Protein AF-A0A349ZZE6-F1 (afdb_monomer_lite)

Radius of gyration: 15.36 Å; chains: 1; bounding box: 50×31×36 Å

Secondary structure (DSSP, 8-state):
-EEEEEEEETTEEEEEETTT--EEEEEE-GGGGGS----S-S--TT-EEEEEE-TTSEEEEEEEPPPS---PPPPS----------

Structure (mmCIF, N/CA/C/O backbone):
data_AF-A0A349ZZE6-F1
#
_entry.id   AF-A0A349ZZE6-F1
#
loop_
_atom_site.group_PDB
_atom_site.id
_atom_site.type_symbol
_atom_site.label_atom_id
_atom_site.label_alt_id
_atom_site.label_comp_id
_atom_site.label_asym_id
_atom_site.label_entity_id
_atom_site.label_seq_id
_atom_site.pdbx_PDB_ins_code
_atom_site.Cartn_x
_atom_site.Cartn_y
_atom_site.Cartn_z
_atom_site.occupancy
_atom_site.B_iso_or_equiv
_atom_site.auth_seq_id
_atom_site.auth_comp_id
_atom_site.auth_asym_id
_atom_site.auth_atom_id
_atom_site.pdbx_PDB_model_num
ATOM 1 N N . MET A 1 1 ? -11.303 -4.788 6.955 1.00 90.50 1 MET A N 1
ATOM 2 C CA . MET A 1 1 ? -12.119 -4.029 5.984 1.00 90.50 1 MET A CA 1
ATOM 3 C C . MET A 1 1 ? -11.608 -4.324 4.584 1.00 90.50 1 MET A C 1
ATOM 5 O O . MET A 1 1 ? -10.444 -4.705 4.451 1.00 90.50 1 MET A O 1
ATOM 9 N N . GLN A 1 2 ? -12.470 -4.225 3.571 1.00 92.62 2 GLN A N 1
ATOM 10 C CA . GLN A 1 2 ? -12.108 -4.418 2.163 1.00 92.62 2 GLN A CA 1
ATOM 11 C C . GLN A 1 2 ? -12.207 -3.089 1.423 1.00 92.62 2 GLN A C 1
ATOM 13 O O . GLN A 1 2 ? -13.078 -2.270 1.717 1.00 92.62 2 GLN A O 1
ATOM 18 N N . GLY A 1 3 ? -11.308 -2.869 0.471 1.00 94.31 3 GLY A N 1
ATOM 19 C CA . GLY A 1 3 ? -11.344 -1.651 -0.319 1.00 94.31 3 GLY A CA 1
ATOM 20 C C . GLY A 1 3 ? -10.497 -1.703 -1.576 1.00 94.31 3 GLY A C 1
ATOM 21 O O . GLY A 1 3 ? -9.736 -2.645 -1.812 1.00 94.31 3 GLY A O 1
ATOM 22 N N . LEU A 1 4 ? -10.650 -0.654 -2.375 1.00 93.88 4 LEU A N 1
ATOM 23 C CA . LEU A 1 4 ? -9.981 -0.459 -3.651 1.00 93.88 4 LEU A CA 1
ATOM 24 C C . LEU A 1 4 ? -8.906 0.616 -3.518 1.00 93.88 4 LEU A C 1
ATOM 26 O O . LEU A 1 4 ? -9.166 1.708 -3.014 1.00 93.88 4 LEU A O 1
ATOM 30 N N . ILE A 1 5 ? -7.708 0.348 -4.028 1.00 92.25 5 ILE A N 1
ATOM 31 C CA . ILE A 1 5 ? -6.677 1.381 -4.130 1.00 92.25 5 ILE A CA 1
ATOM 32 C C . ILE A 1 5 ? -7.042 2.354 -5.244 1.00 92.25 5 ILE A C 1
ATOM 34 O O . ILE A 1 5 ? -7.027 1.995 -6.421 1.00 92.25 5 ILE A O 1
ATOM 38 N N . ILE A 1 6 ? -7.311 3.603 -4.873 1.00 93.69 6 ILE A N 1
ATOM 39 C CA . ILE A 1 6 ? -7.659 4.678 -5.814 1.00 93.69 6 ILE A CA 1
ATOM 40 C C . ILE A 1 6 ? -6.475 5.603 -6.110 1.00 93.69 6 ILE A C 1
ATOM 42 O O . ILE A 1 6 ? -6.424 6.230 -7.167 1.00 93.69 6 ILE A O 1
ATOM 46 N N . LYS A 1 7 ? -5.485 5.666 -5.210 1.00 91.69 7 LYS A N 1
ATOM 47 C CA . LYS A 1 7 ? -4.288 6.502 -5.371 1.00 91.69 7 LYS A CA 1
ATOM 48 C C . LYS A 1 7 ? -3.059 5.832 -4.767 1.00 91.69 7 LYS A C 1
ATOM 50 O O . LYS A 1 7 ? -3.146 5.193 -3.723 1.00 91.69 7 LYS A O 1
ATOM 55 N N . SER A 1 8 ? -1.908 6.025 -5.409 1.00 86.88 8 SER A N 1
ATOM 56 C CA . SER A 1 8 ? -0.594 5.557 -4.953 1.00 86.88 8 SER A CA 1
ATOM 57 C C . SER A 1 8 ? 0.417 6.696 -5.090 1.00 86.88 8 SER A C 1
ATOM 59 O O . SER A 1 8 ? 0.760 7.080 -6.205 1.00 86.88 8 SER A O 1
ATOM 61 N N . THR A 1 9 ? 0.906 7.226 -3.969 1.00 86.44 9 THR A N 1
ATOM 62 C CA . THR A 1 9 ? 1.905 8.305 -3.915 1.00 86.44 9 THR A CA 1
ATOM 63 C C . THR A 1 9 ? 3.115 7.834 -3.109 1.00 86.44 9 THR A C 1
ATOM 65 O O . THR A 1 9 ? 3.153 7.932 -1.884 1.00 86.44 9 THR A O 1
ATOM 68 N N . GLY A 1 10 ? 4.122 7.285 -3.791 1.00 80.81 10 GLY A N 1
ATOM 69 C CA . GLY A 1 10 ? 5.315 6.747 -3.130 1.00 80.81 10 GLY A CA 1
ATOM 70 C C . GLY A 1 10 ? 4.980 5.582 -2.191 1.00 80.81 10 GLY A C 1
ATOM 71 O O . GLY A 1 10 ? 4.581 4.522 -2.656 1.00 80.81 10 GLY A O 1
ATOM 72 N N . SER A 1 11 ? 5.162 5.778 -0.879 1.00 80.31 11 SER A N 1
ATOM 73 C CA . SER A 1 11 ? 4.854 4.770 0.159 1.00 80.31 11 SER A CA 1
ATOM 74 C C . SER A 1 11 ? 3.440 4.885 0.748 1.00 80.31 11 SER A C 1
ATOM 76 O O . SER A 1 11 ? 3.111 4.142 1.676 1.00 80.31 11 SER A O 1
ATOM 78 N N . TRP A 1 12 ? 2.646 5.839 0.256 1.00 88.25 12 TRP A N 1
ATOM 79 C CA . TRP A 1 12 ? 1.296 6.131 0.725 1.00 88.25 12 TRP A CA 1
ATOM 80 C C . TRP A 1 12 ? 0.264 5.750 -0.321 1.00 88.25 12 TRP A C 1
ATOM 82 O O . TRP A 1 12 ? 0.462 5.958 -1.521 1.00 88.25 12 TRP A O 1
ATOM 92 N N . TYR A 1 13 ? -0.863 5.243 0.151 1.00 91.50 13 TYR A N 1
ATOM 93 C CA . TYR A 1 13 ? -1.975 4.819 -0.679 1.00 91.50 13 TYR A CA 1
ATOM 94 C C . TYR A 1 13 ? -3.271 5.413 -0.148 1.00 91.50 13 TYR A C 1
ATOM 96 O O . TYR A 1 13 ? -3.375 5.720 1.034 1.00 91.50 13 TYR A O 1
ATOM 104 N N . GLN A 1 14 ? -4.261 5.566 -1.018 1.00 93.94 14 GLN A N 1
ATOM 105 C CA . GLN A 1 14 ? -5.629 5.855 -0.598 1.00 93.94 14 GLN A CA 1
ATOM 106 C C . GLN A 1 14 ? -6.497 4.656 -0.932 1.00 93.94 14 GLN A C 1
ATOM 108 O O . GLN A 1 14 ? -6.508 4.198 -2.081 1.00 93.94 14 GLN A O 1
ATOM 113 N N . VAL A 1 15 ? -7.188 4.151 0.084 1.00 94.12 15 VAL A N 1
ATOM 114 C CA . VAL A 1 15 ? -8.118 3.034 -0.036 1.00 94.12 15 VAL A CA 1
ATOM 115 C C . VAL A 1 15 ? -9.527 3.596 0.034 1.00 94.12 15 VAL A C 1
ATOM 117 O O . VAL A 1 15 ? -9.875 4.251 1.013 1.00 94.12 15 VAL A O 1
ATOM 120 N N . LEU A 1 16 ? -10.323 3.329 -0.996 1.00 95.19 16 LEU A N 1
ATOM 121 C CA . LEU A 1 16 ? -11.765 3.515 -0.953 1.00 95.19 16 LEU A CA 1
ATOM 122 C C . LEU A 1 16 ? -12.386 2.269 -0.328 1.00 95.19 16 LEU A C 1
ATOM 124 O O . LEU A 1 16 ? -12.287 1.176 -0.889 1.00 95.19 16 LEU A O 1
ATOM 128 N N . GLU A 1 17 ? -12.982 2.429 0.842 1.00 94.75 17 GLU A N 1
ATOM 129 C CA . GLU A 1 17 ? -13.677 1.358 1.543 1.00 94.75 17 GLU A CA 1
ATOM 130 C C . GLU A 1 17 ? -15.013 1.051 0.850 1.00 94.75 17 GLU A C 1
ATOM 132 O O . GLU A 1 17 ? -15.702 1.949 0.363 1.00 94.75 17 GLU A O 1
ATOM 137 N N . GLN A 1 18 ? -15.338 -0.235 0.711 1.00 90.81 18 GLN A N 1
ATOM 138 C CA . GLN A 1 18 ? -16.392 -0.668 -0.207 1.00 90.81 18 GLN A CA 1
ATOM 139 C C . GLN A 1 18 ? -17.822 -0.422 0.313 1.00 90.81 18 GLN A C 1
ATOM 141 O O . GLN A 1 18 ? -18.719 -0.198 -0.500 1.00 90.81 18 GLN A O 1
ATOM 146 N N . GLU A 1 19 ? -18.042 -0.452 1.629 1.00 89.56 19 GLU A N 1
ATOM 147 C CA . GLU A 1 19 ? -19.372 -0.359 2.254 1.00 89.56 19 GLU A CA 1
ATOM 148 C C . GLU A 1 19 ? -19.735 1.089 2.619 1.00 89.56 19 GLU A C 1
ATOM 150 O O . GLU A 1 19 ? -20.788 1.596 2.244 1.00 89.56 19 GLU A O 1
ATOM 155 N N . SER A 1 20 ? -18.833 1.772 3.316 1.00 90.06 20 SER A N 1
ATOM 156 C CA . SER A 1 20 ? -18.928 3.161 3.770 1.00 90.06 20 SER A CA 1
ATOM 157 C C . SER A 1 20 ? -18.610 4.193 2.687 1.00 90.06 20 SER A C 1
ATOM 159 O O . SER A 1 20 ? -18.906 5.370 2.881 1.00 90.06 20 SER A O 1
ATOM 161 N N . GLN A 1 21 ? -17.982 3.786 1.571 1.00 91.25 21 GLN A N 1
ATOM 162 C CA . GLN A 1 21 ? -17.456 4.692 0.533 1.00 91.25 21 GLN A CA 1
ATOM 163 C C . GLN A 1 21 ? -16.464 5.740 1.079 1.00 91.25 21 GLN A C 1
ATOM 165 O O . GLN A 1 21 ? -16.179 6.743 0.421 1.00 91.25 21 GLN A O 1
ATOM 170 N N . GLN A 1 22 ? -15.916 5.525 2.278 1.00 92.06 22 GLN A N 1
ATOM 171 C CA . GLN A 1 22 ? -14.973 6.444 2.894 1.00 92.06 22 GLN A CA 1
ATOM 172 C C . GLN A 1 22 ? -13.552 6.183 2.390 1.00 92.06 22 GLN A C 1
ATOM 174 O O . GLN A 1 22 ? -13.166 5.055 2.073 1.00 92.06 22 GLN A O 1
ATOM 179 N N . ILE A 1 23 ? -12.768 7.255 2.295 1.00 93.25 23 ILE A N 1
ATOM 180 C CA . ILE A 1 23 ? -11.379 7.194 1.851 1.00 93.25 23 ILE A CA 1
ATOM 181 C C . ILE A 1 23 ? -10.475 7.210 3.077 1.00 93.25 23 ILE A C 1
ATOM 183 O O . ILE A 1 23 ? -10.570 8.115 3.903 1.00 93.25 23 ILE A O 1
ATOM 187 N N . TYR A 1 24 ? -9.564 6.243 3.142 1.00 92.81 24 TYR A N 1
ATOM 188 C CA . TYR A 1 24 ? -8.560 6.145 4.196 1.00 92.81 24 TYR A CA 1
ATOM 189 C C . TYR A 1 24 ? -7.153 6.264 3.625 1.00 92.81 24 TYR A C 1
ATOM 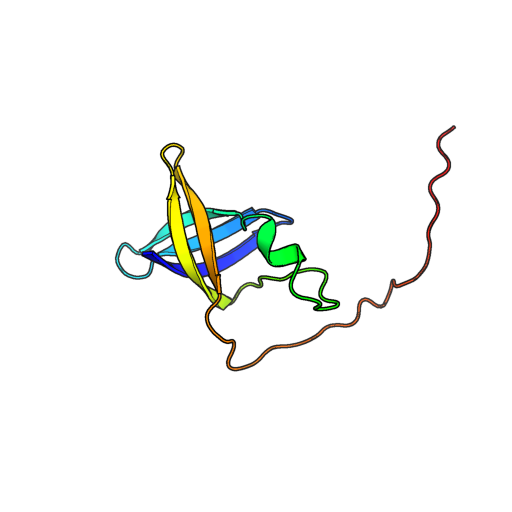191 O O . TYR A 1 24 ? -6.847 5.706 2.563 1.00 92.81 24 TYR A O 1
ATOM 199 N N . GLU A 1 25 ? -6.277 6.956 4.351 1.00 93.06 25 GLU A N 1
ATOM 200 C CA . GLU A 1 25 ? -4.847 6.918 4.069 1.00 93.06 25 GLU A CA 1
ATOM 201 C C . GLU A 1 25 ? -4.268 5.598 4.556 1.00 93.06 25 GLU A C 1
ATOM 203 O O . GLU A 1 25 ? -4.468 5.193 5.697 1.00 93.06 25 GLU A O 1
ATOM 208 N N . ALA A 1 26 ? -3.549 4.912 3.674 1.00 91.56 26 ALA A N 1
ATOM 209 C CA . ALA A 1 26 ? -3.080 3.567 3.914 1.00 91.56 26 ALA A CA 1
ATOM 210 C C . ALA A 1 26 ? -1.587 3.403 3.657 1.00 91.56 26 ALA A C 1
ATOM 212 O O . ALA A 1 26 ? -0.997 4.012 2.758 1.00 91.56 26 ALA A O 1
ATOM 213 N N . ARG A 1 27 ? -0.978 2.498 4.422 1.00 88.75 27 ARG A N 1
ATOM 214 C CA . ARG A 1 27 ? 0.413 2.077 4.265 1.00 88.75 27 ARG A CA 1
ATOM 215 C C . ARG A 1 27 ? 0.518 0.560 4.247 1.00 88.75 27 ARG A C 1
ATOM 217 O O . ARG A 1 27 ? -0.296 -0.170 4.810 1.00 88.75 27 ARG A O 1
ATOM 224 N N . ILE A 1 28 ? 1.566 0.073 3.599 1.00 83.88 28 ILE A N 1
ATOM 225 C CA . ILE A 1 28 ? 1.888 -1.353 3.558 1.00 83.88 28 ILE A CA 1
ATOM 226 C C . ILE A 1 28 ? 2.847 -1.661 4.706 1.00 83.88 28 ILE A C 1
ATOM 228 O O . ILE A 1 28 ? 3.881 -1.003 4.847 1.00 83.88 28 ILE A O 1
ATOM 232 N N . ARG A 1 29 ? 2.550 -2.686 5.516 1.00 76.50 29 ARG A N 1
ATOM 233 C CA . ARG A 1 29 ? 3.512 -3.168 6.520 1.00 76.50 29 ARG A CA 1
ATOM 234 C C . ARG A 1 29 ? 4.744 -3.739 5.811 1.00 76.50 29 ARG A C 1
ATOM 236 O O . ARG A 1 29 ? 4.626 -4.551 4.897 1.00 76.50 29 ARG A O 1
ATOM 243 N N . GLY A 1 30 ? 5.945 -3.370 6.259 1.00 64.31 30 GLY A N 1
ATOM 244 C CA . GLY A 1 30 ? 7.221 -3.669 5.582 1.00 64.31 30 GLY A CA 1
ATOM 245 C C . GLY A 1 30 ? 7.530 -5.151 5.293 1.00 64.31 30 GLY A C 1
ATOM 246 O O . GLY A 1 30 ? 8.457 -5.445 4.543 1.00 64.31 30 GLY A O 1
ATOM 247 N N . LYS A 1 31 ? 6.736 -6.096 5.814 1.00 56.47 31 LYS A N 1
ATOM 248 C CA . LYS A 1 31 ? 6.873 -7.541 5.574 1.00 56.47 31 LYS A CA 1
ATOM 249 C C . LYS A 1 31 ? 6.567 -7.975 4.130 1.00 56.47 31 LYS A C 1
ATOM 251 O O . LYS A 1 31 ? 6.988 -9.057 3.736 1.00 56.47 31 LYS A O 1
ATOM 256 N N . PHE A 1 32 ? 5.927 -7.132 3.312 1.00 55.34 32 PHE A N 1
ATOM 257 C CA . PHE A 1 32 ? 5.715 -7.410 1.880 1.00 55.34 32 PHE A CA 1
ATOM 258 C C . PHE A 1 32 ? 6.994 -7.309 1.028 1.00 55.34 32 PHE A C 1
ATOM 260 O O . PHE A 1 32 ? 7.016 -7.792 -0.100 1.00 55.34 32 PHE A O 1
ATOM 267 N N . LYS A 1 33 ? 8.086 -6.748 1.571 1.00 49.97 33 LYS A N 1
ATOM 268 C CA . LYS A 1 33 ? 9.387 -6.623 0.885 1.00 49.97 33 LYS A CA 1
ATOM 269 C C . LYS A 1 33 ? 10.151 -7.955 0.757 1.00 49.97 33 LYS A C 1
ATOM 271 O O . LYS A 1 33 ? 11.124 -8.028 0.017 1.00 49.97 33 LYS A O 1
ATOM 276 N N . LEU A 1 34 ? 9.721 -8.996 1.480 1.00 47.81 34 LEU A N 1
ATOM 277 C CA . LEU A 1 34 ? 10.381 -10.310 1.554 1.00 47.81 34 LEU A CA 1
ATOM 278 C C . LEU A 1 34 ? 9.861 -11.340 0.538 1.00 47.81 34 LEU A C 1
ATOM 280 O O . LEU A 1 34 ? 10.485 -12.386 0.354 1.00 47.81 34 LEU A O 1
ATOM 284 N N . LEU A 1 35 ? 8.758 -11.055 -0.159 1.00 49.78 35 LEU A N 1
ATOM 285 C CA . LEU A 1 35 ? 8.319 -11.865 -1.294 1.00 49.78 35 LEU A CA 1
ATOM 286 C C . LEU A 1 35 ? 9.170 -11.480 -2.503 1.00 49.78 35 LEU A C 1
ATOM 288 O O . LEU A 1 35 ? 8.942 -10.425 -3.088 1.00 49.78 35 LEU A O 1
ATOM 292 N N . LYS A 1 36 ? 10.158 -12.332 -2.822 1.00 44.34 36 LYS A N 1
ATOM 293 C CA . LYS A 1 36 ? 11.140 -12.298 -3.930 1.00 44.34 36 LYS A CA 1
ATOM 294 C C . LYS A 1 36 ? 10.556 -11.927 -5.307 1.00 44.34 36 LYS A C 1
ATOM 296 O O . LYS A 1 36 ? 10.611 -12.702 -6.257 1.00 44.34 36 LYS A O 1
ATOM 301 N N . THR A 1 37 ? 10.038 -10.722 -5.448 1.00 47.28 37 THR A N 1
ATOM 302 C CA . THR A 1 37 ? 9.452 -10.218 -6.681 1.00 47.28 37 THR A CA 1
ATOM 303 C C . THR A 1 37 ? 10.230 -8.964 -7.014 1.00 47.28 37 THR A C 1
ATOM 305 O O . THR A 1 37 ? 10.292 -8.041 -6.208 1.00 47.28 37 THR A O 1
ATOM 308 N N . ARG A 1 38 ? 10.881 -8.945 -8.182 1.00 53.53 38 ARG A N 1
ATOM 309 C CA . ARG A 1 38 ? 11.691 -7.827 -8.706 1.00 53.53 38 ARG A CA 1
ATOM 310 C C . ARG A 1 38 ? 10.832 -6.597 -9.064 1.00 53.53 38 ARG A C 1
ATOM 312 O O . ARG A 1 38 ? 11.054 -5.960 -10.089 1.00 53.53 38 ARG A O 1
ATOM 319 N N . LEU A 1 39 ? 9.799 -6.308 -8.280 1.00 56.31 39 LEU A N 1
ATOM 320 C CA . LEU A 1 39 ? 8.853 -5.225 -8.489 1.00 56.31 39 LEU A CA 1
ATOM 321 C C . LEU A 1 39 ? 9.181 -4.117 -7.493 1.00 56.31 39 LEU A C 1
ATOM 323 O O . LEU A 1 39 ? 9.214 -4.337 -6.286 1.00 56.31 39 LEU A O 1
ATOM 327 N N . THR A 1 40 ? 9.430 -2.918 -8.011 1.00 60.44 40 THR A N 1
ATOM 328 C CA . THR A 1 40 ? 9.707 -1.721 -7.206 1.00 60.44 40 THR A CA 1
ATOM 329 C C . THR A 1 40 ? 8.472 -1.215 -6.466 1.00 60.44 40 THR A C 1
ATOM 331 O O . THR A 1 40 ? 8.609 -0.468 -5.502 1.00 60.44 40 THR A O 1
ATOM 334 N N . ASN A 1 41 ? 7.277 -1.643 -6.885 1.00 62.41 41 ASN A N 1
ATOM 335 C CA . ASN A 1 41 ? 6.023 -1.308 -6.232 1.00 62.41 41 ASN A CA 1
ATOM 336 C C . ASN A 1 41 ? 5.144 -2.564 -6.060 1.00 62.41 41 ASN A C 1
ATOM 338 O O . ASN A 1 41 ? 4.670 -3.109 -7.060 1.00 62.41 41 ASN A O 1
ATOM 342 N N . PRO A 1 42 ? 4.928 -3.052 -4.824 1.00 71.81 42 PRO A N 1
ATOM 343 C CA . PRO A 1 42 ? 4.105 -4.232 -4.571 1.00 71.81 42 PRO A CA 1
ATOM 344 C C . PRO A 1 42 ? 2.598 -3.968 -4.732 1.00 71.81 42 PRO A C 1
ATOM 346 O O . PRO A 1 42 ? 1.850 -4.930 -4.913 1.00 71.81 42 PRO A O 1
ATOM 349 N N . LEU A 1 43 ? 2.154 -2.703 -4.707 1.00 80.00 43 LEU A N 1
ATOM 350 C CA . LEU A 1 43 ? 0.744 -2.308 -4.750 1.00 80.00 43 LEU A CA 1
ATOM 351 C C . LEU A 1 43 ? 0.488 -1.185 -5.759 1.00 80.00 43 LEU A C 1
ATOM 353 O O . LEU A 1 43 ? 1.179 -0.171 -5.772 1.00 80.00 43 LEU A O 1
ATOM 357 N N . ALA A 1 44 ? -0.536 -1.345 -6.581 1.00 83.75 44 ALA A N 1
ATOM 358 C CA . ALA A 1 44 ? -0.912 -0.418 -7.632 1.00 83.75 44 ALA A CA 1
ATOM 359 C C . ALA A 1 44 ? -2.359 0.062 -7.459 1.00 83.75 44 ALA A C 1
ATOM 361 O O . ALA A 1 44 ? -3.154 -0.503 -6.710 1.00 83.75 44 ALA A O 1
ATOM 362 N N . VAL A 1 45 ? -2.695 1.130 -8.179 1.00 88.56 45 VAL A N 1
ATOM 363 C CA . VAL A 1 45 ? -4.080 1.598 -8.309 1.00 88.56 45 VAL A CA 1
ATOM 364 C C . VAL A 1 45 ? -4.910 0.526 -9.017 1.00 88.56 45 VAL A C 1
ATOM 366 O O . VAL A 1 45 ? -4.442 -0.076 -9.982 1.00 88.56 45 VAL A O 1
ATOM 369 N N . GLY A 1 46 ? -6.131 0.294 -8.537 1.00 86.94 46 GLY A N 1
ATOM 370 C CA . GLY A 1 46 ? -7.027 -0.760 -9.019 1.00 86.94 46 GLY A CA 1
ATOM 371 C C . GLY A 1 46 ? -6.922 -2.082 -8.252 1.00 86.94 46 GLY A C 1
ATOM 372 O O . GLY A 1 46 ? -7.734 -2.982 -8.471 1.00 86.94 46 GLY A O 1
ATOM 373 N N . ASP A 1 47 ? -5.966 -2.208 -7.330 1.00 88.88 47 ASP A N 1
ATOM 374 C CA . ASP A 1 47 ? -5.863 -3.394 -6.487 1.00 88.88 47 ASP A CA 1
ATOM 375 C C . ASP A 1 47 ? -6.957 -3.430 -5.426 1.00 88.88 47 ASP A C 1
ATOM 377 O O . ASP A 1 47 ? -7.217 -2.436 -4.746 1.00 88.88 47 ASP A O 1
ATOM 381 N N . HIS A 1 48 ? -7.541 -4.612 -5.243 1.00 91.62 48 HIS A N 1
ATOM 382 C CA . HIS A 1 48 ? -8.402 -4.894 -4.103 1.00 91.62 48 HIS A CA 1
ATOM 383 C C . HIS A 1 48 ? -7.540 -5.364 -2.936 1.00 91.62 48 HIS A C 1
ATOM 385 O O . HIS A 1 48 ? -6.690 -6.249 -3.081 1.00 91.62 48 HIS A O 1
ATOM 391 N N . VAL A 1 49 ? -7.752 -4.761 -1.773 1.00 91.19 49 VAL A N 1
ATOM 392 C CA . VAL A 1 49 ? -6.953 -5.018 -0.579 1.00 91.19 49 VAL A CA 1
ATOM 393 C C . VAL A 1 49 ? -7.832 -5.246 0.636 1.00 91.19 49 VAL A C 1
ATOM 395 O O . VAL A 1 49 ? -8.939 -4.720 0.749 1.00 91.19 49 VAL A O 1
ATOM 398 N N . GLN A 1 50 ? -7.287 -6.001 1.582 1.00 91.94 50 GLN A N 1
ATOM 399 C CA . GLN A 1 50 ? -7.782 -6.024 2.947 1.00 91.94 50 GLN A CA 1
ATOM 400 C C . GLN A 1 50 ? -6.900 -5.121 3.800 1.00 91.94 50 GLN A C 1
ATOM 402 O O . GLN A 1 50 ? -5.667 -5.170 3.713 1.00 91.94 50 GLN A O 1
ATOM 407 N N . PHE A 1 51 ? -7.538 -4.302 4.628 1.00 91.56 51 PHE A N 1
ATOM 408 C CA . PHE A 1 51 ? -6.857 -3.386 5.529 1.00 91.56 51 PHE A CA 1
ATOM 409 C C . PHE A 1 51 ? -7.513 -3.348 6.911 1.00 91.56 51 PHE A C 1
ATOM 411 O O . PHE A 1 51 ? -8.678 -3.726 7.091 1.00 91.56 51 PHE A O 1
ATOM 418 N N . SER A 1 52 ? -6.736 -2.904 7.893 1.00 91.12 52 SER A N 1
ATOM 419 C CA . SER A 1 52 ? -7.169 -2.649 9.267 1.00 91.12 52 SER A CA 1
ATOM 420 C C . SER A 1 52 ? -6.848 -1.209 9.642 1.00 91.12 52 SER A C 1
ATOM 422 O O . SER A 1 52 ? -5.720 -0.773 9.415 1.00 91.12 52 SER A O 1
ATOM 424 N N . LEU A 1 53 ? -7.804 -0.497 10.232 1.00 90.12 53 LEU A N 1
ATOM 425 C CA . LEU A 1 53 ? -7.583 0.840 10.782 1.00 90.12 53 LEU A CA 1
ATOM 426 C C . LEU A 1 53 ? -6.876 0.737 12.141 1.00 90.12 5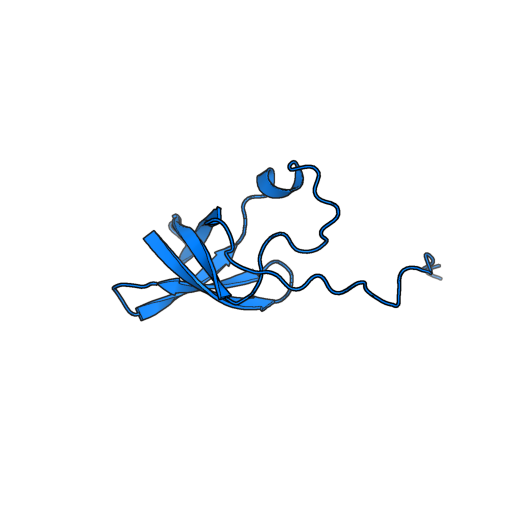3 LEU A C 1
ATOM 428 O O . LEU A 1 53 ? -7.273 -0.066 12.987 1.00 90.12 53 LEU A O 1
ATOM 432 N N . GLU A 1 54 ? -5.816 1.519 12.332 1.00 84.56 54 GLU A N 1
ATOM 433 C CA . GLU A 1 54 ? -5.212 1.766 13.647 1.00 84.56 54 GLU A CA 1
ATOM 434 C C . GLU A 1 54 ? -5.765 3.069 14.253 1.00 84.56 54 GLU A C 1
ATOM 436 O O . GLU A 1 54 ? -6.508 3.800 13.604 1.00 84.56 54 GLU A O 1
ATOM 441 N N . LYS A 1 55 ? -5.428 3.348 15.520 1.00 73.31 55 LYS A N 1
ATOM 442 C CA . LYS A 1 55 ? -5.999 4.459 16.307 1.00 73.31 55 LYS A CA 1
ATOM 443 C C . LYS A 1 55 ? -5.726 5.866 15.747 1.00 73.31 55 LYS A C 1
ATOM 445 O O . LYS A 1 55 ? -6.358 6.804 16.212 1.00 73.31 55 LYS A O 1
ATOM 450 N N . ASP A 1 56 ? -4.838 5.989 14.762 1.00 77.25 56 ASP A N 1
ATOM 451 C CA . ASP A 1 56 ? -4.422 7.257 14.152 1.00 77.25 56 ASP A CA 1
ATOM 452 C C . ASP A 1 56 ? -5.067 7.501 12.771 1.00 77.25 56 ASP A C 1
ATOM 454 O O . ASP A 1 56 ? -4.482 8.183 11.936 1.00 77.25 56 ASP A O 1
ATOM 458 N N . ASP A 1 57 ? -6.214 6.878 12.472 1.00 78.75 57 ASP A N 1
ATOM 459 C CA . ASP A 1 57 ? -6.917 6.939 11.171 1.00 78.75 57 ASP A CA 1
ATOM 460 C C . ASP A 1 57 ? -6.105 6.443 9.954 1.00 78.75 57 ASP A C 1
ATOM 462 O O . ASP A 1 57 ? -6.562 6.493 8.809 1.00 78.75 57 ASP A O 1
ATOM 466 N N . ILE A 1 58 ? -4.917 5.881 10.194 1.00 88.50 58 ILE A N 1
ATOM 467 C CA . ILE A 1 58 ? -4.081 5.258 9.171 1.00 88.50 58 ILE A CA 1
ATOM 468 C C . ILE A 1 58 ? -4.468 3.784 9.031 1.00 88.50 58 ILE A C 1
ATOM 470 O O . ILE A 1 58 ? -4.425 2.989 9.975 1.00 88.50 58 ILE A O 1
ATOM 474 N N . ALA A 1 59 ? -4.799 3.400 7.804 1.00 91.38 59 ALA A N 1
ATOM 475 C CA . ALA A 1 59 ? -5.057 2.029 7.413 1.00 91.38 59 ALA A CA 1
ATOM 476 C C . ALA A 1 59 ? -3.751 1.262 7.153 1.00 91.38 59 ALA A C 1
ATOM 478 O O . ALA A 1 59 ? -2.877 1.677 6.392 1.00 91.38 59 ALA A O 1
ATOM 479 N N . TRP A 1 60 ? -3.640 0.062 7.709 1.00 91.31 60 TRP A N 1
ATOM 480 C CA . TRP A 1 60 ? -2.583 -0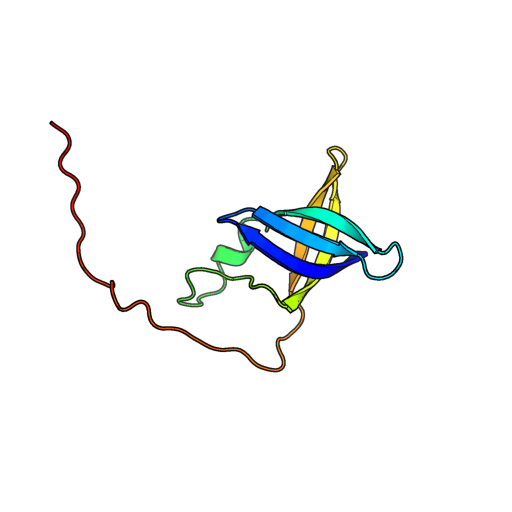.879 7.355 1.00 91.31 60 TRP A CA 1
ATOM 481 C C . TRP A 1 60 ? -3.108 -1.941 6.412 1.00 91.31 60 TRP A C 1
ATOM 483 O O . TRP A 1 60 ? -4.025 -2.688 6.749 1.00 91.31 60 TRP A O 1
ATOM 493 N N . ILE A 1 61 ? -2.483 -2.047 5.244 1.00 89.25 61 ILE A N 1
ATOM 494 C CA . ILE A 1 61 ? -2.799 -3.088 4.270 1.00 89.25 61 ILE A CA 1
ATOM 495 C C . ILE A 1 61 ? -2.225 -4.409 4.777 1.00 89.25 61 ILE A C 1
ATOM 497 O O . ILE A 1 61 ? -1.009 -4.561 4.942 1.00 89.25 61 ILE A O 1
ATOM 501 N N . THR A 1 62 ? -3.117 -5.359 5.038 1.00 87.94 62 THR A N 1
ATOM 502 C CA . THR A 1 62 ? -2.796 -6.679 5.588 1.00 87.94 62 THR A CA 1
ATOM 503 C C . THR A 1 62 ? -2.714 -7.742 4.503 1.00 87.94 62 THR A C 1
ATOM 505 O O . THR A 1 62 ? -1.921 -8.675 4.630 1.00 87.94 62 THR A O 1
ATOM 508 N N . LYS A 1 63 ? -3.485 -7.594 3.419 1.00 86.50 63 LYS A N 1
ATOM 509 C CA . LYS A 1 63 ? -3.515 -8.536 2.297 1.00 86.50 63 LYS A CA 1
ATOM 510 C C . LYS A 1 63 ? -3.833 -7.816 0.989 1.00 86.50 63 LYS A C 1
ATOM 512 O O . LYS A 1 63 ? -4.648 -6.900 0.962 1.00 86.50 63 LYS A O 1
ATOM 517 N N . ILE A 1 64 ? -3.210 -8.272 -0.093 1.00 85.88 64 ILE A N 1
ATOM 518 C CA . ILE A 1 64 ? -3.521 -7.864 -1.465 1.00 85.88 64 ILE A CA 1
ATOM 519 C C . ILE A 1 64 ? -4.227 -9.050 -2.119 1.00 85.88 64 ILE A C 1
ATOM 521 O O . ILE A 1 64 ? -3.707 -10.168 -2.079 1.00 85.88 64 ILE A O 1
ATOM 525 N N . GLU A 1 65 ? -5.419 -8.833 -2.665 1.00 85.94 65 GLU A N 1
ATOM 526 C CA . GLU A 1 65 ? -6.147 -9.879 -3.382 1.00 85.94 65 GLU A CA 1
ATOM 527 C C . GLU A 1 65 ? -5.475 -10.171 -4.739 1.00 85.94 65 GLU A C 1
ATOM 529 O O . GLU A 1 65 ? -4.809 -9.301 -5.314 1.00 85.94 65 GLU A O 1
ATOM 534 N N . PRO A 1 66 ? -5.588 -11.406 -5.261 1.00 79.69 66 PRO A N 1
ATOM 535 C CA . PRO A 1 66 ? -4.930 -11.784 -6.503 1.00 79.69 66 PRO A CA 1
ATOM 536 C C . PRO A 1 66 ? -5.443 -10.939 -7.674 1.00 79.69 66 PRO A C 1
ATOM 538 O O . PRO A 1 66 ? -6.640 -10.888 -7.964 1.00 79.69 66 PRO A O 1
ATOM 541 N N . ARG A 1 67 ? -4.512 -10.292 -8.379 1.00 81.81 67 ARG A N 1
ATOM 542 C CA . ARG A 1 67 ? -4.815 -9.508 -9.579 1.00 81.81 67 ARG A CA 1
ATOM 543 C C . ARG A 1 67 ? -5.243 -10.437 -10.712 1.00 81.81 67 ARG A C 1
ATOM 545 O O . ARG A 1 67 ? -4.552 -11.409 -11.008 1.00 81.81 67 ARG A O 1
ATOM 552 N N . AR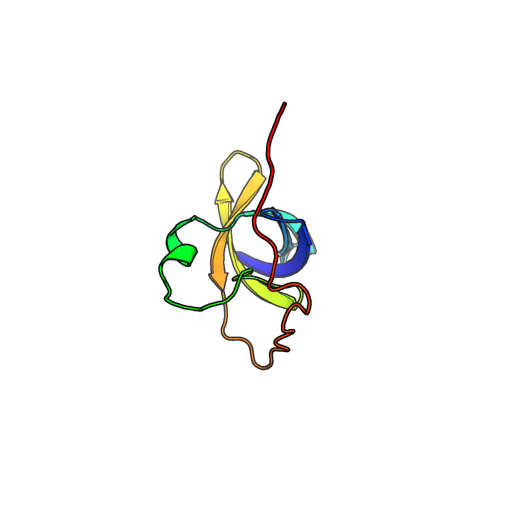G A 1 68 ? -6.343 -10.103 -11.393 1.00 74.69 68 ARG A N 1
ATOM 553 C CA . ARG A 1 68 ? -6.785 -10.816 -12.609 1.00 74.69 68 ARG A CA 1
ATOM 554 C C . ARG A 1 68 ? -5.931 -10.465 -13.827 1.00 74.69 68 ARG A C 1
ATOM 556 O O . ARG A 1 68 ? -5.766 -11.279 -14.726 1.00 74.69 68 ARG A O 1
ATOM 563 N N . ASN A 1 69 ? -5.393 -9.252 -13.851 1.00 69.88 69 ASN A N 1
ATOM 564 C CA . ASN A 1 69 ? -4.535 -8.724 -14.898 1.00 69.88 69 ASN A CA 1
ATOM 565 C C . ASN A 1 69 ? -3.528 -7.740 -14.288 1.00 69.88 69 ASN A C 1
ATOM 567 O O . ASN A 1 69 ? -3.759 -7.159 -13.230 1.00 69.88 69 ASN A O 1
ATOM 571 N N . TYR A 1 70 ? -2.378 -7.573 -14.931 1.00 69.88 70 TYR A N 1
ATOM 572 C CA . TYR A 1 70 ? -1.385 -6.585 -14.528 1.00 69.88 70 TYR A CA 1
ATOM 573 C C . TYR A 1 70 ? -0.559 -6.170 -15.746 1.00 69.88 70 TYR A C 1
ATOM 575 O O . TYR A 1 70 ? -0.304 -6.976 -16.639 1.00 69.88 70 TYR A O 1
ATOM 583 N N . LEU A 1 71 ? -0.133 -4.908 -15.779 1.00 66.31 71 LEU A N 1
ATOM 584 C CA . LEU A 1 71 ? 0.729 -4.375 -16.830 1.00 66.31 71 LEU A CA 1
ATOM 585 C C . LEU A 1 71 ? 2.101 -4.077 -16.225 1.00 66.31 71 LEU A C 1
ATOM 587 O O . LEU A 1 71 ? 2.253 -3.150 -15.431 1.00 66.31 71 LEU A O 1
ATOM 591 N N . ILE A 1 72 ? 3.111 -4.877 -16.577 1.00 66.75 72 ILE A N 1
ATOM 592 C CA . ILE A 1 72 ? 4.492 -4.611 -16.158 1.00 66.75 72 ILE A CA 1
ATOM 593 C C . ILE A 1 72 ? 5.097 -3.601 -17.125 1.0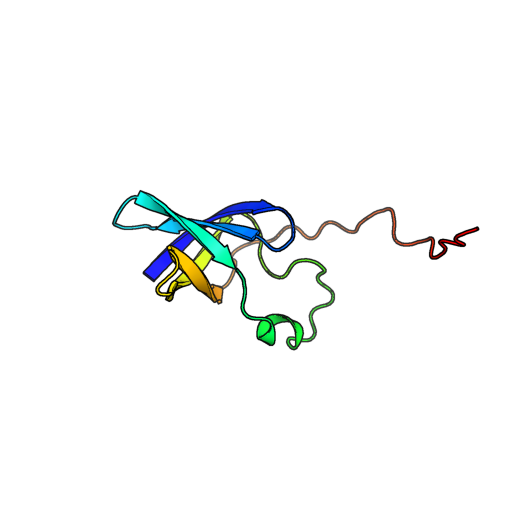0 66.75 72 ILE A C 1
ATOM 595 O O . ILE A 1 72 ? 5.308 -3.899 -18.299 1.00 66.75 72 ILE A O 1
ATOM 599 N N . ARG A 1 73 ? 5.443 -2.419 -16.614 1.00 65.75 73 ARG A N 1
ATOM 600 C CA . ARG A 1 73 ? 6.259 -1.451 -17.346 1.00 65.75 73 ARG A CA 1
ATOM 601 C C . ARG A 1 73 ? 7.712 -1.585 -16.908 1.00 65.75 73 ARG A C 1
ATOM 603 O O . ARG A 1 73 ? 8.040 -1.360 -15.746 1.00 65.75 73 ARG A O 1
ATOM 610 N N . LYS A 1 74 ? 8.602 -1.907 -17.847 1.00 57.91 74 LYS A N 1
ATOM 611 C CA . LYS A 1 74 ? 10.045 -1.782 -17.623 1.00 57.91 74 LYS A CA 1
ATOM 612 C C . LYS A 1 74 ? 10.391 -0.292 -17.616 1.00 57.91 74 LYS A C 1
ATOM 614 O O . LYS A 1 74 ? 10.092 0.410 -18.581 1.00 57.91 74 LYS A O 1
ATOM 619 N N . SER A 1 75 ? 10.990 0.204 -16.533 1.00 55.12 75 SER A N 1
ATOM 620 C CA . SER A 1 75 ? 11.573 1.548 -16.548 1.00 55.12 75 SER A CA 1
ATOM 621 C C . SER A 1 75 ? 12.691 1.574 -17.590 1.00 55.12 75 SER A C 1
ATOM 623 O O . SER A 1 75 ? 13.568 0.711 -17.575 1.00 55.12 75 SER A O 1
ATOM 625 N N . VAL A 1 76 ? 12.654 2.545 -18.503 1.00 58.44 76 VAL A N 1
ATOM 626 C CA . VAL A 1 76 ? 13.729 2.769 -19.485 1.00 58.44 76 VAL A CA 1
ATOM 627 C C . VAL A 1 76 ? 15.007 3.292 -18.824 1.00 58.44 76 VAL A C 1
ATOM 629 O O . VAL A 1 76 ? 16.081 3.185 -19.403 1.00 58.44 76 VAL A O 1
ATOM 632 N N . ASN A 1 77 ? 14.909 3.807 -17.593 1.00 58.16 77 ASN A N 1
ATOM 633 C CA . ASN A 1 77 ? 16.027 4.373 -16.850 1.00 58.16 77 ASN A CA 1
ATOM 634 C C . ASN A 1 77 ? 16.532 3.372 -15.799 1.00 58.16 77 ASN A C 1
ATOM 636 O O . ASN A 1 77 ? 16.288 3.518 -14.603 1.00 58.16 77 ASN A O 1
ATOM 640 N N . LEU A 1 78 ? 17.161 2.294 -16.273 1.00 57.81 78 LEU A N 1
ATOM 641 C CA . LEU A 1 78 ? 17.773 1.261 -15.428 1.00 57.81 78 LEU A CA 1
ATOM 642 C C . LEU A 1 78 ? 19.265 1.524 -15.143 1.00 57.81 78 LEU A C 1
ATOM 644 O O . LEU A 1 78 ? 19.938 0.656 -14.598 1.00 57.81 78 LEU A O 1
ATOM 648 N N . SER A 1 79 ? 19.802 2.685 -15.526 1.00 58.22 79 SER A N 1
ATOM 649 C CA . SER A 1 79 ? 21.225 2.988 -15.379 1.00 58.22 79 SER A CA 1
ATOM 650 C C . SER A 1 79 ? 21.444 4.462 -15.064 1.00 58.22 79 SER A C 1
ATOM 652 O O . SER A 1 79 ? 21.218 5.312 -15.925 1.00 58.22 79 SER A O 1
ATOM 654 N N . LYS A 1 80 ? 21.919 4.736 -13.850 1.00 49.47 80 LYS A N 1
ATOM 655 C CA . LYS A 1 80 ? 23.120 5.531 -13.546 1.00 49.47 80 LYS A CA 1
ATOM 656 C C . LYS A 1 80 ? 23.108 5.803 -12.045 1.00 49.47 80 LYS A C 1
ATOM 658 O O . LYS A 1 80 ? 22.510 6.759 -11.564 1.00 49.47 80 LYS A O 1
ATOM 663 N N . GLU A 1 81 ? 23.739 4.895 -11.309 1.00 52.72 81 GLU A N 1
ATOM 664 C CA . GLU A 1 81 ? 24.326 5.241 -10.021 1.00 52.72 81 GLU A CA 1
ATOM 665 C C . GLU A 1 81 ? 25.312 6.391 -10.250 1.00 52.72 81 GLU A C 1
ATOM 667 O O . GLU A 1 81 ? 26.198 6.275 -11.094 1.00 52.72 81 GLU A O 1
ATOM 672 N N . ALA A 1 82 ? 25.105 7.507 -9.555 1.00 51.66 82 ALA A N 1
ATOM 673 C CA . ALA A 1 82 ? 26.128 8.246 -8.815 1.00 51.66 82 ALA A CA 1
ATOM 674 C C . ALA A 1 82 ? 25.546 9.590 -8.360 1.00 51.66 82 ALA A C 1
ATOM 676 O O . ALA A 1 82 ? 25.031 10.364 -9.165 1.00 51.66 82 ALA A O 1
ATOM 677 N N . HIS A 1 83 ? 25.684 9.881 -7.070 1.00 39.19 83 HIS A N 1
ATOM 678 C CA . HIS A 1 83 ? 25.643 11.240 -6.544 1.00 39.19 83 HIS A CA 1
ATOM 679 C C . HIS A 1 83 ? 26.954 11.421 -5.774 1.00 39.19 83 HIS A C 1
ATOM 681 O O . HIS A 1 83 ? 27.195 10.705 -4.804 1.00 39.19 83 HIS A O 1
ATOM 687 N N . ILE A 1 84 ? 27.819 12.324 -6.235 1.00 42.59 84 ILE A N 1
ATOM 688 C CA . ILE A 1 84 ? 28.909 12.867 -5.420 1.00 42.59 84 ILE A CA 1
ATOM 689 C C . ILE A 1 84 ? 28.375 14.170 -4.843 1.00 42.59 84 ILE A C 1
ATOM 691 O O . ILE A 1 84 ? 27.945 15.039 -5.598 1.00 42.59 84 ILE A O 1
ATOM 695 N N . ILE A 1 85 ? 28.371 14.273 -3.520 1.00 42.75 85 ILE A N 1
ATOM 696 C CA . ILE A 1 85 ? 28.110 15.525 -2.814 1.00 42.75 85 ILE A CA 1
ATOM 697 C C . ILE A 1 85 ? 29.467 16.212 -2.634 1.00 42.75 85 ILE A C 1
ATOM 699 O O . ILE A 1 85 ? 30.408 15.570 -2.163 1.00 42.75 85 ILE A O 1
ATOM 703 N N . ALA A 1 86 ? 29.554 17.482 -3.028 1.00 48.03 86 ALA A N 1
ATOM 704 C CA . ALA A 1 86 ? 30.604 18.415 -2.630 1.00 48.03 86 ALA A CA 1
ATOM 705 C C . ALA A 1 86 ? 29.952 19.544 -1.830 1.00 48.03 86 ALA A C 1
ATOM 707 O O . ALA A 1 86 ? 28.861 19.989 -2.259 1.00 48.03 86 ALA A O 1
#

pLDDT: mean 76.48, std 16.9, range [39.19, 95.19]

Sequence (86 aa):
MQGLIIKSTGSWYQVLEQESQQIYEARIRGKFKLLKTRLTNPLAVGDHVQFSLEKDDIAWITKIEPRRNYLIRKSVNLSKEAHIIA

Foldseek 3Di:
DKFFFADDDPQWTWT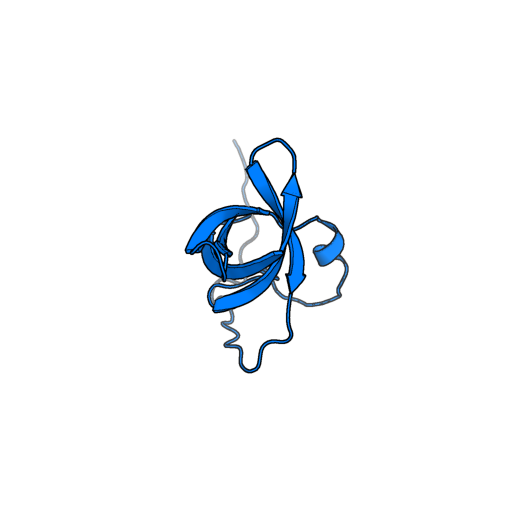QDDPVSDIFIEGEDPPVVPPPDPDPDPDDGGWMFDWDADPVSYIYTPGTDDDPDDDDDDDPPPDDDDDDDD